Protein AF-A0A8T5SVJ4-F1 (afdb_monomer)

Secondary structure (DSSP, 8-state):
--HHHHHHHHHHHHHHHHHHHHHHHHHHHHHHHHHHHHHHHHHTTTS-HHHHHHHHHHHHHHHHHHHHHHHHHHHHHHHHHHHHHHHTT-

Sequence (90 aa):
MTNDEKDNKKKLDNSVVTKKMLAVAFTSPVFFSVVFITIAFFATSNSSETVRTIFLVVATFVGLGVSIGVIFLMQKIINKKLKEIEDESQ

pLDDT: mean 77.41, std 10.2, range [48.03, 90.0]

Foldseek 3Di:
DDPVVVVVVVVVVVVVLVVVLVVLLVVQLVVLLVVLLVVLCVVCVPPDPVSSVVSNVVSSVVSNVVSVVVSVVSVVVVVVVVVVVVVVVD

Nearest PDB structures (foldseek):
  7blz-assembly1_K  TM=7.769E-01  e=2.264E+00  Cyanidioschyzon merolae strain 10D
  5ip0-assembly2_E  TM=7.356E-01  e=5.876E+00  Aeromonas hydrophila

Mean predicted aligned error: 10.1 Å

Structure (mmCIF, N/CA/C/O backbone):
data_AF-A0A8T5SVJ4-F1
#
_entry.id   AF-A0A8T5SVJ4-F1
#
loop_
_atom_site.group_PDB
_atom_site.id
_atom_site.type_symbol
_atom_site.label_atom_id
_atom_site.label_alt_id
_atom_site.label_comp_id
_atom_site.label_asym_id
_atom_site.label_entity_id
_atom_site.label_seq_id
_atom_site.pdbx_PDB_ins_code
_atom_site.Cartn_x
_atom_site.Cartn_y
_atom_site.Cartn_z
_atom_site.occupancy
_atom_site.B_iso_or_equiv
_atom_site.auth_seq_id
_atom_site.auth_comp_id
_atom_site.auth_asym_id
_atom_site.auth_atom_id
_atom_site.pdbx_PDB_model_num
ATOM 1 N N . MET A 1 1 ? -29.244 -5.217 32.332 1.00 52.25 1 MET A N 1
ATOM 2 C CA . MET A 1 1 ? -27.829 -5.227 31.918 1.00 52.25 1 MET A CA 1
ATOM 3 C C . MET A 1 1 ? -26.998 -4.788 33.103 1.00 52.25 1 MET A C 1
ATOM 5 O O . MET A 1 1 ? -27.098 -3.636 33.510 1.00 52.25 1 MET A O 1
ATOM 9 N N . THR A 1 2 ? -26.298 -5.730 33.725 1.00 61.12 2 THR A N 1
ATOM 10 C CA . THR A 1 2 ? -25.414 -5.491 34.877 1.00 61.12 2 THR A CA 1
ATOM 11 C C . THR A 1 2 ? -24.088 -4.879 34.411 1.00 61.12 2 THR A C 1
ATOM 13 O O . THR A 1 2 ? -23.719 -5.009 33.243 1.00 61.12 2 THR A O 1
ATOM 16 N N . ASN A 1 3 ? -23.368 -4.190 35.304 1.00 64.06 3 ASN A N 1
ATOM 17 C CA . ASN A 1 3 ? -22.088 -3.545 34.974 1.00 64.06 3 ASN A CA 1
ATOM 18 C C . ASN A 1 3 ? -21.057 -4.535 34.386 1.00 64.06 3 ASN A C 1
ATOM 20 O O . ASN A 1 3 ? -20.346 -4.181 33.449 1.00 64.06 3 ASN A O 1
A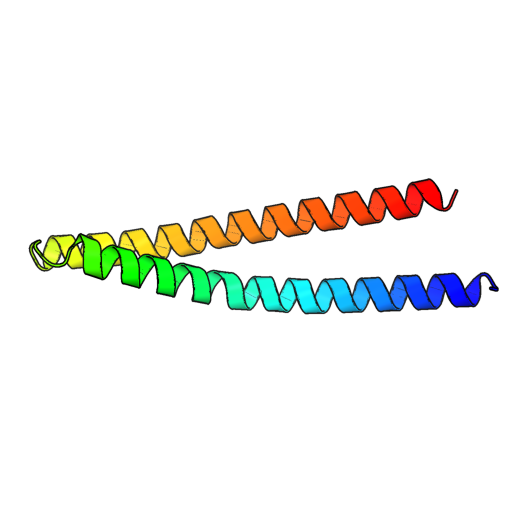TOM 24 N N . ASP A 1 4 ? -21.077 -5.801 34.817 1.00 63.72 4 ASP A N 1
ATOM 25 C CA . ASP A 1 4 ? -20.220 -6.876 34.289 1.00 63.72 4 ASP A CA 1
ATOM 26 C C . ASP A 1 4 ? -20.475 -7.220 32.809 1.00 63.72 4 ASP A C 1
ATOM 28 O O . ASP A 1 4 ? -19.573 -7.657 32.086 1.00 63.72 4 ASP A O 1
ATOM 32 N N . GLU A 1 5 ? -21.707 -7.019 32.337 1.00 61.44 5 GLU A N 1
ATOM 33 C CA . GLU A 1 5 ? -22.118 -7.309 30.961 1.00 61.44 5 GLU A CA 1
ATOM 34 C C . GLU A 1 5 ? -21.651 -6.201 30.000 1.00 61.44 5 GLU A C 1
ATOM 36 O O . GLU A 1 5 ? -21.232 -6.477 28.872 1.00 61.44 5 GLU A O 1
ATOM 41 N N . LYS A 1 6 ? -21.646 -4.943 30.470 1.00 60.56 6 LYS A N 1
ATOM 42 C CA . LYS A 1 6 ? -21.087 -3.798 29.733 1.00 60.56 6 LYS A CA 1
ATOM 43 C C . LYS A 1 6 ? -19.565 -3.899 29.602 1.00 60.56 6 LYS A C 1
ATOM 45 O O . LYS A 1 6 ? -19.047 -3.678 28.507 1.00 60.56 6 LYS A O 1
ATOM 50 N N . ASP A 1 7 ? -18.863 -4.280 30.669 1.00 61.88 7 ASP A N 1
ATOM 51 C CA . ASP A 1 7 ? -17.399 -4.390 30.655 1.00 61.88 7 ASP A CA 1
ATOM 52 C C . ASP A 1 7 ? -16.899 -5.531 29.759 1.00 61.88 7 ASP A C 1
ATOM 54 O O . ASP A 1 7 ? -15.965 -5.352 28.971 1.00 61.88 7 ASP A O 1
ATOM 58 N N . ASN A 1 8 ? -17.562 -6.693 29.793 1.00 62.34 8 ASN A N 1
ATOM 59 C CA . ASN A 1 8 ? -17.218 -7.803 28.901 1.00 62.34 8 ASN A CA 1
ATOM 60 C C . ASN A 1 8 ? -17.436 -7.448 27.425 1.00 62.34 8 ASN A C 1
ATOM 62 O O . ASN A 1 8 ? -16.600 -7.784 26.582 1.00 62.34 8 ASN A O 1
ATOM 66 N N . LYS A 1 9 ? -18.510 -6.717 27.110 1.00 60.84 9 LYS A N 1
ATOM 67 C CA . LYS A 1 9 ? -18.792 -6.262 25.745 1.00 60.84 9 LYS A CA 1
ATOM 68 C C . LYS A 1 9 ? -17.756 -5.239 25.260 1.00 60.84 9 LYS A C 1
ATOM 70 O O . LYS A 1 9 ? -17.196 -5.416 24.182 1.00 60.84 9 LYS A O 1
ATOM 75 N N . LYS A 1 10 ? -17.399 -4.250 26.093 1.00 61.72 10 LYS A N 1
ATOM 76 C CA . LYS A 1 10 ? -16.367 -3.236 25.787 1.00 61.72 10 LYS A CA 1
ATOM 77 C C . LYS A 1 10 ? -14.989 -3.874 25.551 1.00 61.72 10 LYS A C 1
ATOM 79 O O . LYS A 1 10 ? -14.266 -3.487 24.631 1.00 61.72 10 LYS A O 1
ATOM 84 N N . LYS A 1 11 ? -14.632 -4.898 26.335 1.00 61.47 11 LYS A N 1
ATOM 85 C CA . LYS A 1 11 ? -13.366 -5.639 26.193 1.00 61.47 11 LYS A CA 1
ATOM 86 C C . LYS A 1 11 ? -13.324 -6.498 24.922 1.00 61.47 11 LYS A C 1
ATOM 88 O O . LYS A 1 11 ? -12.289 -6.552 24.252 1.00 61.47 11 LYS A O 1
ATOM 93 N N . LEU A 1 12 ? -14.441 -7.142 24.577 1.00 60.59 12 LEU A N 1
ATOM 94 C CA . LEU A 1 12 ? -14.583 -7.922 23.346 1.00 60.59 12 LEU A CA 1
ATOM 95 C C . LEU A 1 12 ? -14.489 -7.018 22.107 1.00 60.59 12 LEU A C 1
ATOM 97 O O . LEU A 1 12 ? -13.718 -7.315 21.192 1.00 60.59 12 LEU A O 1
ATOM 101 N N . ASP A 1 13 ? -15.191 -5.883 22.116 1.00 60.78 13 ASP A N 1
ATOM 102 C CA . ASP A 1 13 ? -15.200 -4.918 21.014 1.00 60.78 13 ASP A CA 1
ATOM 103 C C . ASP A 1 13 ? -13.806 -4.314 20.781 1.00 60.78 13 ASP A C 1
ATOM 105 O O . ASP A 1 13 ? -13.327 -4.293 19.645 1.00 60.78 13 ASP A O 1
ATOM 109 N N . ASN A 1 14 ? -13.078 -3.951 21.843 1.00 65.81 14 ASN A N 1
ATOM 110 C CA . ASN A 1 14 ? -11.692 -3.481 21.729 1.00 65.81 14 ASN A CA 1
ATOM 111 C C . ASN A 1 14 ? -10.746 -4.542 21.141 1.00 65.81 14 ASN A C 1
ATOM 113 O O . ASN A 1 14 ? -9.881 -4.221 20.325 1.00 65.81 14 ASN A O 1
ATOM 117 N N . SER A 1 15 ? -10.907 -5.819 21.503 1.00 62.59 15 SER A N 1
ATOM 118 C CA . SER A 1 15 ? -10.096 -6.903 20.930 1.00 62.59 15 SER A CA 1
ATOM 119 C C . SER A 1 15 ? -10.364 -7.090 19.432 1.00 62.59 15 SER A C 1
ATOM 121 O O . SER A 1 15 ? -9.429 -7.258 18.643 1.00 62.59 15 SER A O 1
ATOM 123 N N . VAL A 1 16 ? -11.634 -7.027 19.022 1.00 61.59 16 VAL A N 1
ATOM 124 C CA . VAL A 1 16 ? -12.039 -7.147 17.614 1.00 61.59 16 VAL A CA 1
ATOM 125 C C . VAL A 1 16 ? -11.530 -5.960 16.797 1.00 61.59 16 VAL A C 1
ATOM 127 O O 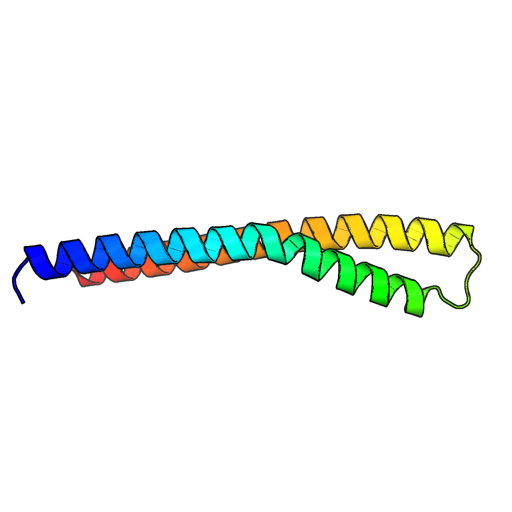. VAL A 1 16 ? -11.014 -6.166 15.696 1.00 61.59 16 VAL A O 1
ATOM 130 N N . VAL A 1 17 ? -11.612 -4.741 17.334 1.00 64.81 17 VAL A N 1
ATOM 131 C CA . VAL A 1 17 ? -11.071 -3.532 16.698 1.00 64.81 17 VAL A CA 1
ATOM 132 C C . VAL A 1 17 ? -9.56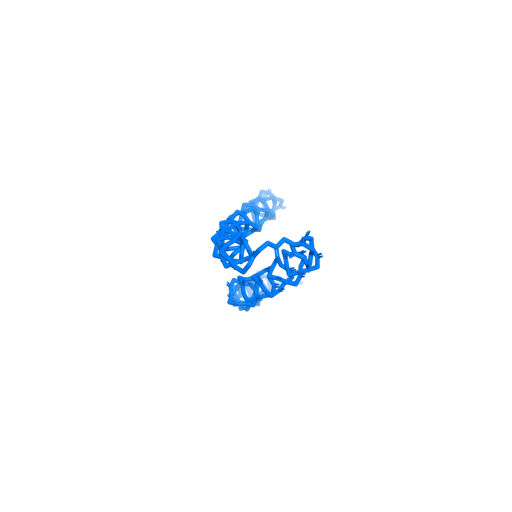4 -3.668 16.489 1.00 64.81 17 VAL A C 1
ATOM 134 O O . VAL A 1 17 ? -9.102 -3.479 15.366 1.00 64.81 17 VAL A O 1
ATOM 137 N N . THR A 1 18 ? -8.809 -4.115 17.495 1.00 68.88 18 THR A N 1
ATOM 138 C CA . THR A 1 18 ? -7.357 -4.328 17.374 1.00 68.88 18 THR A CA 1
ATOM 139 C C . THR A 1 18 ? -7.011 -5.385 16.324 1.00 68.88 18 THR A C 1
ATOM 141 O O . THR A 1 18 ? -6.122 -5.163 15.505 1.00 68.88 18 THR A O 1
ATOM 144 N N . LYS A 1 19 ? -7.736 -6.512 16.267 1.00 70.69 19 LYS A N 1
ATOM 145 C CA . LYS A 1 19 ? -7.506 -7.555 15.246 1.00 70.69 19 LYS A CA 1
ATOM 146 C C . LYS A 1 19 ? -7.814 -7.065 13.830 1.00 70.69 19 LYS A C 1
ATOM 148 O O . LYS A 1 19 ? -7.034 -7.320 12.914 1.00 70.69 19 LYS A O 1
ATOM 153 N N . LYS A 1 20 ? -8.926 -6.346 13.641 1.00 69.94 20 LYS A N 1
ATOM 154 C CA . LYS A 1 20 ? -9.305 -5.775 12.337 1.00 69.94 20 LYS A CA 1
ATOM 155 C C . LYS A 1 20 ? -8.323 -4.694 11.893 1.00 69.94 20 LYS A C 1
ATOM 157 O O . LYS A 1 20 ? -7.930 -4.665 10.734 1.00 69.94 20 LYS A O 1
ATOM 162 N N . MET A 1 21 ? -7.888 -3.848 12.817 1.00 70.62 21 MET A N 1
ATOM 163 C CA . MET A 1 21 ? -6.917 -2.789 12.569 1.00 70.62 21 MET A CA 1
ATOM 164 C C . MET A 1 21 ? -5.537 -3.348 12.216 1.00 70.62 21 MET A C 1
ATOM 166 O O . MET A 1 21 ? -4.905 -2.853 11.288 1.00 70.62 21 MET A O 1
ATOM 170 N N . LEU A 1 22 ? -5.111 -4.423 12.885 1.00 72.75 22 LEU A N 1
ATOM 171 C CA . LEU A 1 22 ? -3.890 -5.151 12.552 1.00 72.75 22 LEU A CA 1
ATOM 172 C C . LEU A 1 22 ? -3.979 -5.746 11.138 1.00 72.75 22 LEU A C 1
ATOM 174 O O . LEU A 1 22 ? -3.084 -5.541 10.323 1.00 72.75 22 LEU A O 1
ATOM 178 N N . ALA A 1 23 ? -5.084 -6.424 10.815 1.00 76.12 23 ALA A N 1
ATOM 179 C CA . ALA A 1 23 ? -5.296 -6.997 9.488 1.00 76.12 23 ALA A CA 1
ATOM 180 C C . ALA A 1 23 ? -5.276 -5.924 8.386 1.00 76.12 23 ALA A C 1
ATOM 182 O O . ALA A 1 2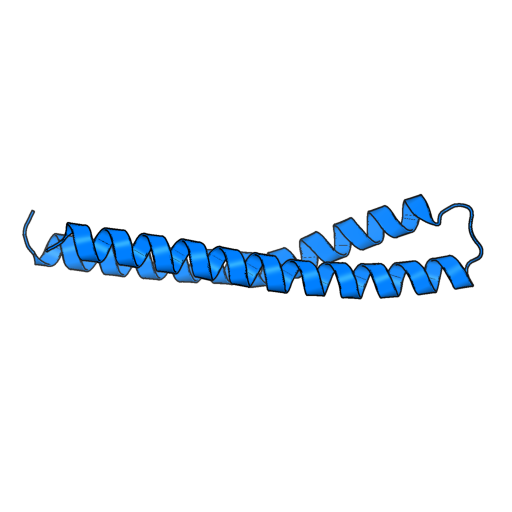3 ? -4.629 -6.117 7.358 1.00 76.12 23 ALA A O 1
ATOM 183 N N . VAL A 1 24 ? -5.919 -4.774 8.613 1.00 74.19 24 VAL A N 1
ATOM 184 C CA . VAL A 1 24 ? -5.886 -3.626 7.692 1.00 74.19 24 VAL A CA 1
ATOM 185 C C . VAL A 1 24 ? -4.475 -3.049 7.584 1.00 74.19 24 VAL A C 1
ATOM 187 O O . VAL A 1 24 ? -4.032 -2.764 6.479 1.00 74.19 24 VAL A O 1
ATOM 190 N N . ALA A 1 25 ? -3.728 -2.937 8.683 1.00 72.25 25 ALA A N 1
ATOM 191 C CA . ALA A 1 25 ? -2.353 -2.439 8.659 1.00 72.25 25 ALA A CA 1
ATOM 192 C C . ALA A 1 25 ? -1.394 -3.345 7.869 1.00 72.25 25 ALA A C 1
ATOM 194 O O . ALA A 1 25 ? -0.472 -2.835 7.240 1.00 72.25 25 ALA A O 1
ATOM 195 N N . PHE A 1 26 ? -1.624 -4.661 7.852 1.00 76.00 26 PHE A N 1
ATOM 196 C CA . PHE A 1 26 ? -0.823 -5.602 7.062 1.00 76.00 26 PHE A CA 1
ATOM 197 C C . PHE A 1 26 ? -1.276 -5.714 5.600 1.00 76.00 26 PHE A C 1
ATOM 199 O O . PHE A 1 26 ? -0.442 -5.875 4.713 1.00 76.00 26 PHE A O 1
ATOM 206 N N . THR A 1 27 ? -2.579 -5.616 5.323 1.00 79.81 27 THR A N 1
ATOM 207 C CA . THR A 1 27 ? -3.120 -5.774 3.957 1.00 79.81 27 THR A CA 1
ATOM 208 C C . THR A 1 27 ? -3.118 -4.480 3.149 1.00 79.81 27 THR A C 1
ATOM 210 O O . THR A 1 27 ? -2.904 -4.522 1.938 1.00 79.81 27 THR A O 1
ATOM 213 N N . SER A 1 28 ? -3.290 -3.328 3.801 1.00 80.75 28 SER A N 1
ATOM 214 C CA . SER A 1 28 ? -3.310 -2.008 3.161 1.00 80.75 28 SER A CA 1
ATOM 215 C C . SER A 1 28 ? -2.024 -1.705 2.376 1.00 80.75 28 SER A C 1
ATOM 217 O O . SER A 1 28 ? -2.140 -1.379 1.195 1.00 80.75 28 SER A O 1
ATOM 219 N N . PRO A 1 29 ? -0.801 -1.869 2.925 1.00 77.88 29 PRO A N 1
ATOM 220 C CA . PRO A 1 29 ? 0.421 -1.521 2.198 1.00 77.88 29 PRO A CA 1
ATOM 221 C C . PRO A 1 29 ? 0.594 -2.345 0.927 1.00 77.88 29 PRO A C 1
ATOM 223 O O . PRO A 1 29 ? 0.951 -1.806 -0.117 1.00 77.88 29 PRO A O 1
ATOM 226 N N . VAL A 1 30 ? 0.291 -3.643 1.007 1.00 83.06 30 VAL A N 1
ATOM 227 C CA . VAL A 1 30 ? 0.382 -4.565 -0.128 1.00 83.06 30 VAL A CA 1
ATOM 228 C C . VAL A 1 30 ? -0.650 -4.194 -1.189 1.00 83.06 30 VAL A C 1
ATOM 230 O O . VAL A 1 30 ? -0.302 -4.060 -2.359 1.00 83.06 30 VAL A O 1
ATOM 233 N N . PHE A 1 31 ? -1.900 -3.959 -0.786 1.00 85.75 31 PHE A N 1
ATOM 234 C CA . PHE A 1 31 ? -2.969 -3.587 -1.708 1.00 85.75 31 PHE A CA 1
ATOM 235 C C . PHE A 1 31 ? -2.669 -2.267 -2.426 1.00 85.75 31 PHE A C 1
ATOM 237 O O . PHE A 1 31 ? -2.689 -2.212 -3.656 1.00 85.75 31 PHE A O 1
ATOM 244 N N . PHE A 1 32 ? -2.326 -1.213 -1.680 1.00 84.75 32 PHE A N 1
ATOM 245 C CA . PHE A 1 32 ? -1.990 0.078 -2.275 1.00 84.75 32 PHE A CA 1
ATOM 246 C C . PHE A 1 32 ? -0.742 -0.013 -3.153 1.00 84.75 32 PHE A C 1
ATOM 248 O O . PHE A 1 32 ? -0.747 0.534 -4.251 1.00 84.75 32 PHE A O 1
ATOM 255 N N . SER A 1 33 ? 0.297 -0.741 -2.735 1.00 83.69 33 SER A N 1
ATOM 256 C CA . SER A 1 33 ? 1.496 -0.936 -3.555 1.00 83.69 33 SER A CA 1
ATOM 257 C C . SER A 1 33 ? 1.168 -1.595 -4.898 1.00 83.69 33 SER A C 1
ATOM 259 O O . SER A 1 33 ? 1.567 -1.066 -5.933 1.00 83.69 33 SER A O 1
ATOM 261 N N . VAL A 1 34 ? 0.373 -2.671 -4.914 1.00 87.31 34 VAL A N 1
ATOM 262 C CA . VAL A 1 34 ? -0.039 -3.351 -6.156 1.00 87.31 34 VAL A CA 1
ATOM 263 C C . VAL A 1 34 ? -0.844 -2.421 -7.066 1.00 87.31 34 VAL A C 1
ATOM 265 O O . VAL A 1 34 ? -0.584 -2.356 -8.271 1.00 87.31 34 VAL A O 1
ATOM 268 N N . VAL A 1 35 ? -1.791 -1.662 -6.508 1.00 88.88 35 VAL A N 1
ATOM 269 C CA . VAL A 1 35 ? -2.605 -0.706 -7.276 1.00 88.88 35 VAL A CA 1
ATOM 270 C C . VAL A 1 35 ? -1.728 0.382 -7.898 1.00 88.88 35 VAL A C 1
ATOM 272 O O . VAL A 1 35 ? -1.821 0.630 -9.099 1.00 88.88 35 VAL A O 1
ATOM 275 N N . PHE A 1 36 ? -0.833 0.992 -7.121 1.00 85.44 36 PHE A N 1
ATOM 276 C CA . PHE A 1 36 ? 0.060 2.046 -7.608 1.00 85.44 36 PHE A CA 1
ATOM 277 C C . PHE A 1 36 ? 1.060 1.536 -8.649 1.00 85.44 36 PHE A C 1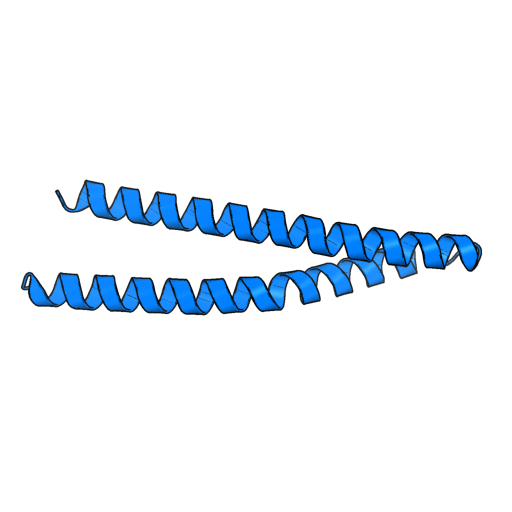
ATOM 279 O O . PHE A 1 36 ? 1.282 2.210 -9.653 1.00 85.44 36 PHE A O 1
ATOM 286 N N . ILE A 1 37 ? 1.616 0.337 -8.458 1.00 86.06 37 ILE A N 1
ATOM 287 C CA . ILE A 1 37 ? 2.476 -0.332 -9.445 1.00 86.06 37 ILE A CA 1
ATOM 288 C C . ILE A 1 37 ? 1.717 -0.545 -10.757 1.00 86.06 37 ILE A C 1
ATOM 290 O O . ILE A 1 37 ? 2.246 -0.251 -11.826 1.00 86.06 37 ILE A O 1
ATOM 294 N N . THR A 1 38 ? 0.464 -0.998 -10.685 1.00 86.88 38 THR A N 1
ATOM 295 C CA . THR A 1 38 ? -0.372 -1.227 -11.871 1.00 86.88 38 THR A CA 1
ATOM 296 C C . THR A 1 38 ? -0.653 0.081 -12.611 1.00 86.88 38 THR A C 1
ATOM 298 O O . THR A 1 38 ? -0.468 0.156 -13.825 1.00 86.88 38 THR A O 1
ATOM 301 N N . ILE A 1 39 ? -1.034 1.137 -11.887 1.00 87.19 39 ILE A N 1
ATOM 302 C CA . ILE A 1 39 ? -1.265 2.469 -12.464 1.00 87.19 39 ILE A CA 1
ATOM 303 C C . ILE A 1 39 ? 0.013 2.994 -13.128 1.00 87.19 39 ILE A C 1
ATOM 305 O O . ILE A 1 39 ? -0.035 3.450 -14.269 1.00 87.19 39 ILE A O 1
ATOM 309 N N . ALA A 1 40 ? 1.159 2.892 -12.452 1.00 84.44 40 ALA A N 1
ATOM 310 C CA . ALA A 1 40 ? 2.444 3.336 -12.984 1.00 84.44 40 ALA A CA 1
ATOM 311 C C . ALA A 1 40 ? 2.868 2.533 -14.222 1.00 84.44 40 ALA A C 1
ATOM 313 O O . ALA A 1 40 ? 3.404 3.100 -15.170 1.00 84.44 40 ALA A O 1
ATOM 314 N N . PHE A 1 41 ? 2.590 1.230 -14.255 1.00 85.00 41 PHE A N 1
ATOM 315 C CA . PHE A 1 41 ? 2.879 0.392 -15.414 1.00 85.00 41 PHE A CA 1
ATOM 316 C C . PHE A 1 41 ? 2.078 0.826 -16.649 1.00 85.00 41 PHE A C 1
ATOM 318 O O . PHE A 1 41 ? 2.650 0.967 -17.730 1.00 85.00 41 PHE A O 1
ATOM 325 N N . PHE A 1 42 ? 0.778 1.095 -16.492 1.00 87.19 42 PHE A N 1
ATOM 326 C CA . PHE A 1 42 ? -0.061 1.586 -17.589 1.00 87.19 42 PHE A CA 1
ATOM 327 C C . PHE A 1 42 ? 0.300 3.014 -18.010 1.00 87.19 42 PHE A C 1
ATOM 329 O O . PHE A 1 42 ? 0.399 3.285 -19.208 1.00 87.19 42 PHE A O 1
ATOM 336 N N . ALA A 1 43 ? 0.546 3.910 -17.052 1.00 84.06 43 ALA A N 1
ATOM 337 C CA . ALA A 1 43 ? 0.910 5.301 -17.322 1.00 84.06 43 ALA A CA 1
ATOM 338 C C . ALA A 1 43 ? 2.247 5.423 -18.068 1.00 84.06 43 ALA A C 1
ATOM 340 O O . ALA A 1 43 ? 2.408 6.293 -18.921 1.00 84.06 43 ALA A O 1
ATOM 341 N N . THR A 1 44 ? 3.180 4.513 -17.791 1.00 86.38 44 THR A N 1
ATOM 342 C CA . THR A 1 44 ? 4.534 4.523 -18.359 1.00 86.38 44 THR A CA 1
ATOM 343 C C . THR A 1 44 ? 4.707 3.467 -19.461 1.00 86.38 44 THR A C 1
ATOM 345 O O . THR A 1 44 ? 5.826 3.123 -19.841 1.00 86.38 44 THR A O 1
ATOM 348 N N . SER A 1 45 ? 3.598 2.952 -20.005 1.00 78.94 45 SER A N 1
ATOM 349 C CA . SER A 1 45 ? 3.583 1.925 -21.061 1.00 78.94 45 SER A CA 1
ATOM 350 C C . SER A 1 45 ? 4.236 2.380 -22.368 1.00 78.94 45 SER A C 1
ATOM 352 O O . SER A 1 45 ? 4.775 1.554 -23.097 1.00 78.94 45 SER A O 1
ATOM 354 N N . ASN A 1 46 ? 4.237 3.690 -22.633 1.00 84.06 46 ASN A N 1
ATOM 355 C CA . ASN A 1 46 ? 4.787 4.291 -23.850 1.00 84.06 46 ASN A CA 1
ATOM 356 C C . ASN A 1 46 ? 6.123 5.029 -23.616 1.00 84.06 46 ASN A C 1
ATOM 358 O O . ASN A 1 46 ? 6.554 5.827 -24.445 1.00 84.06 46 ASN A O 1
ATOM 362 N N . SER A 1 47 ? 6.757 4.831 -22.455 1.00 84.38 47 SER A N 1
ATOM 363 C CA . SER A 1 47 ? 8.032 5.467 -22.093 1.00 84.38 47 SER A CA 1
ATOM 364 C C . SER A 1 47 ? 9.197 4.476 -22.147 1.00 84.38 47 SER A C 1
ATOM 366 O O . SER A 1 47 ? 8.999 3.264 -22.202 1.00 84.38 47 SER A O 1
ATOM 368 N N . SER A 1 48 ? 10.433 4.985 -22.102 1.00 86.44 48 SER A N 1
ATOM 369 C CA . SER A 1 48 ? 11.627 4.131 -22.079 1.00 86.44 48 SER A CA 1
ATOM 370 C C . SER A 1 48 ? 11.689 3.254 -20.820 1.00 86.44 48 SER A C 1
ATOM 372 O O . SER A 1 48 ? 11.162 3.617 -19.763 1.00 86.44 48 SER A O 1
ATOM 374 N N . GLU A 1 49 ? 12.375 2.109 -20.909 1.00 84.31 49 GLU A N 1
ATOM 375 C CA . GLU A 1 49 ? 12.498 1.155 -19.795 1.00 84.31 49 GLU A CA 1
ATOM 376 C C . GLU A 1 49 ? 13.066 1.786 -18.519 1.00 84.31 49 GLU A C 1
ATOM 378 O O . GLU A 1 49 ? 12.608 1.483 -17.414 1.00 84.31 49 GLU A O 1
ATOM 383 N N . THR A 1 50 ? 14.017 2.711 -18.661 1.00 87.00 50 THR A N 1
ATOM 384 C CA . THR A 1 50 ? 14.609 3.441 -17.535 1.00 87.00 50 THR A CA 1
ATOM 385 C C . THR A 1 50 ? 13.566 4.293 -16.815 1.00 87.00 50 THR A C 1
ATOM 387 O O . THR A 1 50 ? 13.465 4.242 -15.590 1.00 87.00 50 THR A O 1
ATOM 390 N N . VAL A 1 51 ? 12.740 5.031 -17.565 1.00 86.12 51 VAL A N 1
ATOM 391 C CA . VAL A 1 51 ? 11.669 5.863 -16.994 1.00 86.12 51 VAL A CA 1
ATOM 392 C C . VAL A 1 51 ? 10.610 4.977 -16.341 1.00 86.12 51 VAL A C 1
ATOM 394 O O . VAL A 1 51 ? 10.203 5.250 -15.214 1.00 86.12 51 VAL A O 1
ATOM 397 N N . ARG A 1 52 ? 10.232 3.862 -16.980 1.00 86.06 52 ARG A N 1
ATOM 398 C CA . ARG A 1 52 ? 9.295 2.879 -16.409 1.00 86.06 52 ARG A CA 1
ATOM 399 C C . ARG A 1 52 ? 9.777 2.334 -15.074 1.00 86.06 52 ARG A C 1
ATOM 401 O O . ARG A 1 52 ? 9.008 2.294 -14.119 1.00 86.06 52 ARG A O 1
ATOM 408 N N . THR A 1 53 ? 11.050 1.969 -14.988 1.00 85.75 53 THR A N 1
ATOM 409 C CA . THR A 1 53 ? 11.641 1.420 -13.763 1.00 85.75 53 THR A CA 1
ATOM 410 C C . THR A 1 53 ? 11.638 2.444 -12.631 1.00 85.75 53 THR A C 1
ATOM 412 O O . THR A 1 53 ? 11.206 2.129 -11.524 1.00 85.75 53 THR A O 1
ATOM 415 N N . ILE A 1 54 ? 12.036 3.690 -12.910 1.00 89.12 54 ILE A N 1
ATOM 416 C CA . ILE A 1 54 ? 12.011 4.772 -11.914 1.00 89.12 54 ILE A CA 1
ATOM 417 C C . ILE A 1 54 ? 10.577 5.024 -11.429 1.00 89.12 54 ILE A C 1
ATOM 419 O O . ILE A 1 54 ? 10.342 5.096 -10.224 1.00 89.12 54 ILE A O 1
ATOM 423 N N . PHE A 1 55 ? 9.603 5.090 -12.341 1.00 87.25 55 PHE A N 1
ATOM 424 C CA . PHE A 1 55 ? 8.196 5.285 -11.983 1.00 87.25 55 PHE A CA 1
ATOM 425 C C . PHE A 1 55 ? 7.640 4.149 -11.119 1.00 87.25 55 PHE A C 1
ATOM 427 O O . PHE A 1 55 ? 6.910 4.423 -10.171 1.00 87.25 55 PHE A O 1
ATOM 434 N N . LEU A 1 56 ? 8.005 2.894 -11.390 1.00 85.75 56 LEU A N 1
ATOM 435 C CA . LEU A 1 56 ? 7.589 1.745 -10.576 1.00 85.75 56 LEU A CA 1
ATOM 436 C C . LEU A 1 56 ? 8.156 1.811 -9.150 1.00 85.75 56 LEU A C 1
ATOM 438 O O . LEU A 1 56 ? 7.440 1.543 -8.180 1.00 85.75 56 LEU A O 1
ATOM 442 N N . VAL A 1 57 ? 9.420 2.218 -9.005 1.00 88.00 57 VAL A N 1
ATOM 443 C CA . VAL A 1 57 ? 10.052 2.408 -7.691 1.00 88.00 57 VAL A CA 1
ATOM 444 C C . VAL A 1 57 ? 9.362 3.539 -6.927 1.00 88.00 57 VAL A C 1
ATOM 446 O O . VAL A 1 57 ? 8.953 3.347 -5.781 1.00 88.00 57 VAL A O 1
ATOM 449 N N . VAL A 1 58 ? 9.150 4.692 -7.570 1.00 90.00 58 VAL A N 1
ATOM 450 C CA . VAL A 1 58 ? 8.446 5.834 -6.965 1.00 90.00 58 VAL A CA 1
ATOM 451 C C . VAL A 1 58 ? 7.024 5.446 -6.558 1.00 90.00 58 VAL A C 1
ATOM 453 O O . VAL A 1 58 ? 6.619 5.717 -5.431 1.00 90.00 58 VAL A O 1
ATOM 456 N N . ALA A 1 59 ? 6.284 4.752 -7.422 1.00 87.75 59 ALA A N 1
ATOM 457 C CA . ALA A 1 59 ? 4.930 4.283 -7.137 1.00 87.75 59 ALA A CA 1
ATOM 458 C C . ALA A 1 59 ? 4.879 3.341 -5.924 1.00 87.75 59 ALA A C 1
ATOM 460 O O . ALA A 1 59 ? 3.945 3.411 -5.127 1.00 87.75 59 ALA A O 1
ATOM 461 N N . THR A 1 60 ? 5.908 2.512 -5.735 1.00 85.50 60 THR A N 1
ATOM 462 C CA . THR A 1 60 ? 6.027 1.639 -4.559 1.00 85.50 60 THR A CA 1
ATOM 463 C C . THR A 1 60 ? 6.202 2.454 -3.277 1.00 85.50 60 THR A C 1
ATOM 465 O O . THR A 1 60 ? 5.464 2.246 -2.314 1.00 85.50 60 THR A O 1
ATOM 468 N N . PHE A 1 61 ? 7.118 3.429 -3.264 1.00 88.50 61 PHE A N 1
ATOM 469 C CA . PHE A 1 61 ? 7.318 4.303 -2.101 1.00 88.50 61 PHE A CA 1
ATOM 470 C C . PHE A 1 61 ? 6.092 5.171 -1.799 1.00 88.50 61 PHE A C 1
ATOM 472 O O . PHE A 1 61 ? 5.739 5.345 -0.632 1.00 88.50 61 PHE A O 1
ATOM 479 N N . VAL A 1 62 ? 5.403 5.665 -2.831 1.00 87.12 62 VAL A N 1
ATOM 480 C CA . VAL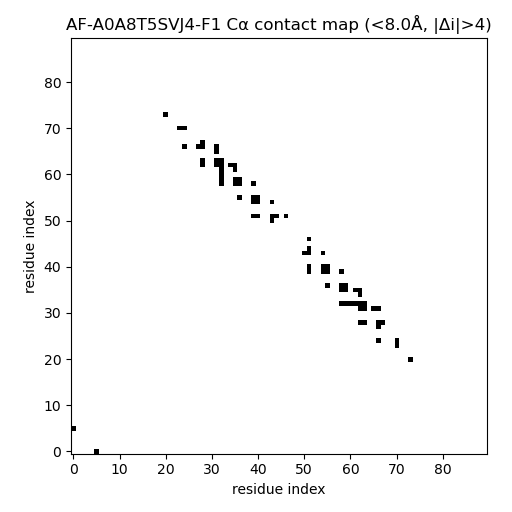 A 1 62 ? 4.142 6.403 -2.678 1.00 87.12 62 VAL A CA 1
ATOM 481 C C . VAL A 1 62 ? 3.059 5.500 -2.087 1.00 87.12 62 VAL A C 1
ATOM 483 O O . VAL A 1 62 ? 2.417 5.894 -1.117 1.00 87.12 62 VAL A O 1
ATOM 486 N N . GLY A 1 63 ? 2.891 4.277 -2.597 1.00 83.06 63 GLY A N 1
ATOM 487 C CA . GLY A 1 63 ? 1.926 3.311 -2.064 1.00 83.06 63 GLY A CA 1
ATOM 488 C C . GLY A 1 63 ? 2.172 2.981 -0.586 1.00 83.06 63 GLY A C 1
ATOM 489 O O . GLY A 1 63 ? 1.232 2.965 0.212 1.00 83.06 63 GLY A O 1
ATOM 490 N N . LEU A 1 64 ? 3.438 2.806 -0.194 1.00 85.31 64 LEU A N 1
ATOM 491 C CA . LEU A 1 64 ? 3.822 2.608 1.207 1.00 85.31 64 LEU A CA 1
ATOM 492 C C . LEU A 1 64 ? 3.526 3.848 2.063 1.00 85.31 64 LEU A C 1
ATOM 494 O O . LEU A 1 64 ? 2.914 3.724 3.126 1.00 85.31 64 LEU A O 1
ATOM 498 N N . GLY A 1 65 ? 3.895 5.042 1.591 1.00 85.31 65 GLY A N 1
ATOM 499 C CA . GLY A 1 65 ? 3.638 6.301 2.295 1.00 85.31 65 GLY A CA 1
ATOM 500 C C . GLY A 1 65 ? 2.145 6.566 2.512 1.00 85.31 65 GLY A C 1
ATOM 501 O O . GLY A 1 65 ? 1.725 6.887 3.626 1.00 85.31 65 GLY A O 1
ATOM 502 N N . VAL A 1 66 ? 1.325 6.352 1.479 1.00 85.81 66 VAL A N 1
ATOM 503 C CA . VAL A 1 66 ? -0.140 6.467 1.562 1.00 85.81 66 VAL A CA 1
ATOM 504 C C . VAL A 1 66 ? -0.698 5.473 2.575 1.00 85.81 66 VAL A C 1
ATOM 506 O O . VAL A 1 66 ? -1.528 5.851 3.401 1.00 85.81 66 VAL A O 1
ATOM 509 N N . SER A 1 67 ? -0.213 4.229 2.583 1.00 82.44 67 SER A N 1
ATOM 510 C CA . SER A 1 67 ? -0.687 3.235 3.545 1.00 82.44 67 SER A CA 1
ATOM 511 C C . SER A 1 67 ? -0.401 3.630 4.994 1.00 82.44 67 SER A C 1
ATOM 513 O O . SER A 1 67 ? -1.259 3.430 5.852 1.00 82.44 67 SER A O 1
ATOM 515 N N . ILE A 1 68 ? 0.765 4.212 5.289 1.00 84.38 68 ILE A N 1
ATOM 516 C CA . ILE A 1 68 ? 1.079 4.715 6.637 1.00 84.38 68 ILE A CA 1
ATOM 517 C C . ILE A 1 68 ? 0.088 5.818 7.030 1.00 84.38 68 ILE A C 1
ATOM 519 O O . ILE A 1 68 ? -0.461 5.790 8.133 1.00 84.38 68 ILE A O 1
ATOM 523 N N . GLY A 1 69 ? -0.203 6.744 6.110 1.00 84.12 69 GLY A N 1
ATOM 524 C CA . GLY A 1 69 ? -1.196 7.799 6.319 1.00 84.12 69 GLY A CA 1
ATOM 525 C C . GLY A 1 69 ? -2.599 7.252 6.602 1.00 84.12 69 GLY A C 1
ATOM 526 O O . GLY A 1 69 ? -3.243 7.683 7.559 1.00 84.12 69 GLY A O 1
ATOM 527 N N . VAL A 1 70 ? -3.054 6.263 5.826 1.00 82.06 70 VAL A N 1
ATOM 528 C CA . VAL A 1 70 ? -4.361 5.604 6.009 1.00 82.06 70 VAL A CA 1
ATOM 529 C C . VAL A 1 70 ? -4.440 4.892 7.359 1.00 82.06 70 VAL A C 1
ATOM 531 O O . VAL A 1 70 ? -5.442 5.033 8.064 1.00 82.06 70 VAL A O 1
ATOM 534 N N . ILE A 1 71 ? -3.381 4.178 7.755 1.00 83.50 71 ILE A N 1
ATOM 535 C CA . ILE A 1 71 ? -3.308 3.526 9.068 1.00 83.50 71 ILE A CA 1
ATOM 536 C C . ILE A 1 71 ? -3.432 4.577 10.173 1.00 83.50 71 ILE A C 1
ATOM 538 O O 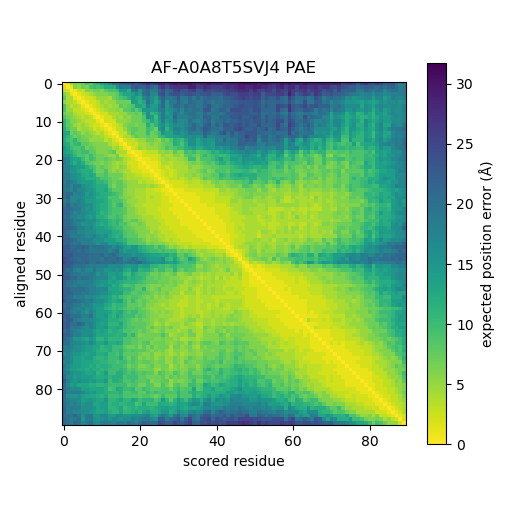. ILE A 1 71 ? -4.262 4.410 11.065 1.00 83.50 71 ILE A O 1
ATOM 542 N N . PHE A 1 72 ? -2.677 5.677 10.093 1.00 84.50 72 PHE A N 1
ATOM 543 C CA . PHE A 1 72 ? -2.712 6.754 11.087 1.00 84.50 72 PHE A CA 1
ATOM 544 C C . PHE A 1 72 ? -4.102 7.400 11.199 1.00 84.50 72 PHE A C 1
ATOM 546 O O . PHE A 1 72 ? -4.607 7.629 12.302 1.00 84.50 72 PHE A O 1
ATOM 553 N N . LEU A 1 73 ? -4.758 7.639 10.058 1.00 84.50 73 LEU A N 1
ATOM 554 C CA . LEU A 1 73 ? -6.112 8.187 10.003 1.00 84.50 73 LEU A CA 1
ATOM 555 C C . LEU A 1 73 ? -7.126 7.245 10.665 1.00 84.50 73 LEU A C 1
ATOM 557 O O . LEU A 1 73 ? -7.950 7.689 11.464 1.00 84.50 73 LEU A O 1
ATOM 561 N N . MET A 1 74 ? -7.031 5.943 10.378 1.00 79.94 74 MET A N 1
ATOM 562 C CA . MET A 1 74 ? -7.868 4.920 11.006 1.00 79.94 74 MET A CA 1
ATOM 563 C C . MET A 1 74 ? -7.650 4.866 12.522 1.00 79.94 74 MET A C 1
ATOM 565 O O . MET A 1 74 ? -8.636 4.847 13.258 1.00 79.94 74 MET A O 1
ATOM 569 N N . GLN A 1 75 ? -6.400 4.926 13.008 1.00 79.06 75 GLN A N 1
ATOM 570 C CA . GLN A 1 75 ? -6.132 4.974 14.457 1.00 79.06 75 GLN A CA 1
ATOM 571 C C . GLN A 1 75 ? -6.793 6.197 15.096 1.00 79.06 75 GLN A C 1
ATOM 573 O O . GLN A 1 75 ? -7.434 6.095 16.138 1.00 79.06 75 GLN A O 1
ATOM 578 N N . LYS A 1 76 ? -6.683 7.359 14.441 1.00 83.38 76 LYS A N 1
ATOM 579 C CA . LYS A 1 76 ? -7.277 8.608 14.925 1.00 83.38 76 LYS A CA 1
ATOM 580 C C . LYS A 1 76 ? -8.804 8.526 14.997 1.00 83.38 76 LYS A C 1
ATOM 582 O O . LYS A 1 76 ? -9.385 8.990 15.975 1.00 83.38 76 LYS A O 1
ATOM 587 N N . ILE A 1 77 ? -9.454 7.942 13.988 1.00 82.94 77 ILE A N 1
ATOM 588 C CA . ILE A 1 77 ? -10.915 7.762 13.966 1.00 82.94 77 ILE A CA 1
ATOM 589 C C . ILE A 1 77 ? -11.358 6.810 15.080 1.00 82.94 77 ILE A C 1
ATOM 591 O O . ILE A 1 77 ? -12.319 7.110 15.785 1.00 82.94 77 ILE A O 1
ATOM 595 N N . ILE A 1 78 ? -10.650 5.692 15.262 1.00 80.44 78 ILE A N 1
ATOM 596 C CA . ILE A 1 78 ? -10.943 4.717 16.319 1.00 80.44 78 ILE A CA 1
ATOM 597 C C . ILE A 1 78 ? -10.792 5.369 17.697 1.00 80.44 78 ILE A C 1
ATOM 599 O O . ILE A 1 78 ? -11.727 5.321 18.491 1.00 80.44 78 ILE A O 1
ATOM 603 N N . ASN A 1 79 ? -9.677 6.057 17.955 1.00 81.00 79 ASN A N 1
ATOM 604 C CA . ASN A 1 79 ? -9.439 6.731 19.233 1.00 81.00 79 ASN A C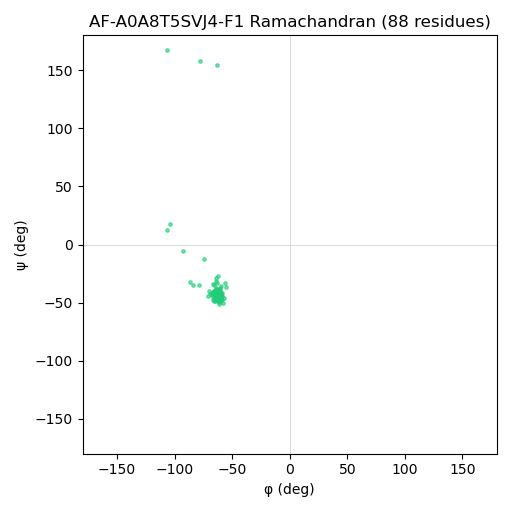A 1
ATOM 605 C C . ASN A 1 79 ? -10.491 7.810 19.523 1.00 81.00 79 ASN A C 1
ATOM 607 O O . ASN A 1 79 ? -10.924 7.952 20.664 1.00 81.00 79 ASN A O 1
ATOM 611 N N . LYS A 1 80 ? -10.942 8.547 18.497 1.00 81.44 80 LYS A N 1
ATOM 612 C CA . LYS A 1 80 ? -12.017 9.535 18.653 1.00 81.44 80 LYS A CA 1
ATOM 613 C C . LYS A 1 80 ? -13.341 8.871 19.045 1.00 81.44 80 LYS A C 1
ATOM 615 O O . LYS A 1 80 ? -13.983 9.330 19.981 1.00 81.44 80 LYS A O 1
ATOM 620 N N . LYS A 1 81 ? -13.713 7.774 18.376 1.00 77.62 81 LYS A N 1
ATOM 621 C CA . LYS A 1 81 ? -14.934 7.014 18.693 1.00 77.62 81 LYS A CA 1
ATOM 622 C C . LYS A 1 81 ? -14.894 6.399 20.090 1.00 77.62 81 LYS A C 1
ATOM 624 O O . LYS A 1 81 ? -15.904 6.400 20.777 1.00 77.62 81 LYS A O 1
ATOM 629 N N . LEU A 1 82 ? -13.739 5.885 20.513 1.00 76.56 82 LEU A N 1
ATOM 630 C CA . LEU A 1 82 ? -13.575 5.333 21.859 1.00 76.56 82 LEU A CA 1
ATOM 631 C C . LEU A 1 82 ? -13.762 6.402 22.937 1.00 76.56 82 LEU A C 1
ATOM 633 O O . LEU A 1 82 ? -14.419 6.129 23.936 1.00 76.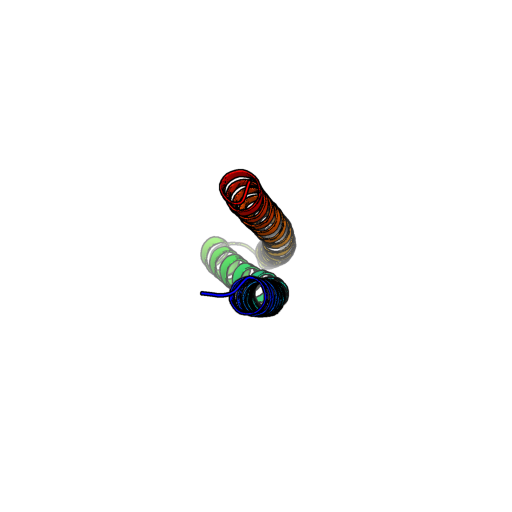56 82 LEU A O 1
ATOM 637 N N . LYS A 1 83 ? -13.242 7.613 22.703 1.00 77.75 83 LYS A N 1
ATOM 638 C CA . LYS A 1 83 ? -13.418 8.742 23.618 1.00 77.75 83 LYS A CA 1
ATOM 639 C C . LYS A 1 83 ? -14.884 9.182 23.722 1.00 77.75 83 LYS A C 1
ATOM 641 O O . LYS A 1 83 ? -15.372 9.364 24.825 1.00 77.75 83 LYS A O 1
ATOM 646 N N . GLU A 1 84 ? -15.596 9.274 22.597 1.00 77.69 84 GLU A N 1
ATOM 647 C CA . GLU A 1 84 ? -17.036 9.596 22.585 1.00 77.69 84 GLU A CA 1
ATOM 648 C C . GLU A 1 84 ? -17.864 8.562 23.376 1.00 77.69 84 GLU A C 1
ATOM 650 O O . GLU A 1 84 ? -18.726 8.937 24.160 1.00 77.69 84 GLU A O 1
ATOM 655 N N . ILE A 1 85 ? -17.558 7.264 23.241 1.00 74.75 85 ILE A N 1
ATOM 656 C CA . ILE A 1 85 ? -18.233 6.194 24.002 1.00 74.75 85 ILE A CA 1
ATOM 657 C C . ILE A 1 85 ? -17.925 6.277 25.508 1.00 74.75 85 ILE A C 1
ATOM 659 O O . ILE A 1 85 ? -18.753 5.891 26.332 1.00 74.75 85 ILE A O 1
ATOM 663 N N . GLU A 1 86 ? -16.721 6.712 25.883 1.00 73.12 86 GLU A N 1
ATOM 664 C CA . GLU A 1 86 ? -16.333 6.891 27.284 1.00 73.12 86 GLU A CA 1
ATOM 665 C C . GLU A 1 86 ? -17.059 8.081 27.920 1.00 73.12 86 GLU A C 1
ATOM 667 O O . GLU A 1 86 ? -17.621 7.919 29.005 1.00 73.12 86 GLU A O 1
ATOM 672 N N . ASP A 1 87 ? -17.140 9.205 27.203 1.00 70.88 87 ASP A N 1
ATOM 673 C CA . ASP A 1 87 ? -17.844 10.416 27.635 1.00 70.88 87 ASP A CA 1
ATOM 674 C C . ASP A 1 87 ? -19.374 10.199 27.739 1.00 70.88 87 ASP A C 1
ATOM 676 O O . ASP A 1 87 ? -19.993 10.722 28.657 1.00 70.88 87 ASP A O 1
ATOM 680 N N . GLU A 1 88 ? -19.994 9.384 26.870 1.00 63.72 88 GLU A N 1
ATOM 681 C CA . GLU A 1 88 ? -21.427 9.010 26.963 1.00 63.72 88 GLU A CA 1
ATOM 682 C C . GLU A 1 88 ? -21.739 7.988 28.074 1.00 63.72 88 GLU A C 1
ATOM 684 O O . GLU A 1 88 ? -22.906 7.712 28.367 1.00 63.72 88 GLU A O 1
ATOM 689 N N . SER A 1 89 ? -20.711 7.365 28.659 1.00 57.69 89 SER A N 1
ATOM 690 C CA . SER A 1 89 ? -20.876 6.389 29.743 1.00 57.69 89 SER A CA 1
ATOM 691 C C . SER A 1 89 ? -20.794 6.996 31.148 1.00 57.69 89 SER A C 1
ATOM 693 O O . SER A 1 89 ? -21.029 6.261 32.114 1.00 57.69 89 SER A O 1
ATOM 695 N N . GLN A 1 90 ? -20.472 8.293 31.250 1.00 48.03 90 GLN A N 1
ATOM 696 C CA . GLN A 1 90 ? -20.526 9.102 32.476 1.00 48.03 90 GLN A CA 1
ATOM 697 C C . GLN A 1 90 ? -21.843 9.873 32.582 1.00 48.03 90 GLN A C 1
ATOM 699 O O . GLN A 1 90 ? -22.299 10.051 33.734 1.00 48.03 90 GLN A O 1
#

Radius of gyration: 20.14 Å; Cα contacts (8 Å, |Δi|>4): 40; chains: 1; bounding box: 42×18×59 Å

Solvent-accessible surface area (backbone atoms only — not comparable to full-atom values): 4768 Å² total; per-residue (Å²): 135,55,73,72,56,55,52,54,49,55,54,51,51,52,52,52,50,51,53,52,50,51,51,47,60,64,47,40,32,57,51,38,22,53,52,33,33,51,51,36,51,62,75,32,64,90,53,56,71,69,58,35,52,53,43,37,54,51,25,38,56,49,16,42,54,51,32,53,50,52,46,51,51,51,53,52,53,50,54,51,53,53,49,53,56,53,64,75,72,110